Protein AF-T0SRP5-F1 (afdb_monomer_lite)

Secondary structure (DSSP, 8-state):
-HHHHHHHHHHHHHHHHT-S-HHHHHHHHHHHHHHH-TTS-HHHHHHHHHHHHHHHHT-HHHHHHHHHHHHHHHHHHHHHHHT--

Sequence (85 aa):
MAHDITNKIEQRLAKVLQTNSVQETMTFLRALQKEQTPYYSAEQIEDMVYLGIIKLHNDRVLDYLWYSYKNEQAQTSYQSYSKAA

Structure (mmCIF, N/CA/C/O backbone):
data_AF-T0SRP5-F1
#
_entry.id   AF-T0SRP5-F1
#
loop_
_atom_site.group_PDB
_atom_site.id
_atom_site.type_symbol
_atom_site.label_atom_id
_atom_site.label_alt_id
_atom_site.label_comp_id
_atom_site.label_asym_id
_atom_site.label_entity_id
_atom_site.label_seq_id
_atom_site.pdbx_PDB_ins_code
_atom_site.Cartn_x
_atom_site.Cartn_y
_atom_site.Cartn_z
_atom_site.occupancy
_atom_site.B_iso_or_equiv
_atom_site.auth_seq_id
_atom_site.auth_comp_id
_atom_site.auth_asym_id
_atom_site.auth_atom_id
_atom_site.pdbx_PDB_model_num
ATOM 1 N N . MET A 1 1 ? 1.037 1.924 -20.719 1.00 52.19 1 MET A N 1
ATOM 2 C CA . MET A 1 1 ? 1.285 0.666 -19.983 1.00 52.19 1 MET A CA 1
ATOM 3 C C . MET A 1 1 ? 1.321 0.912 -18.479 1.00 52.19 1 MET A C 1
ATOM 5 O O . MET A 1 1 ? 0.470 0.344 -17.820 1.00 52.19 1 MET A O 1
ATOM 9 N N . ALA A 1 2 ? 2.122 1.856 -17.964 1.00 58.78 2 ALA A N 1
ATOM 10 C CA . ALA A 1 2 ? 2.121 2.228 -16.535 1.00 58.78 2 ALA A CA 1
ATOM 11 C C . ALA A 1 2 ? 0.725 2.520 -15.932 1.00 58.78 2 ALA A C 1
ATOM 13 O O . ALA A 1 2 ? 0.426 2.115 -14.816 1.00 58.78 2 ALA A O 1
ATOM 14 N N . HIS A 1 3 ? -0.175 3.154 -16.693 1.00 64.50 3 HIS A N 1
ATOM 15 C CA . HIS A 1 3 ? -1.536 3.434 -16.218 1.00 64.50 3 HIS A CA 1
ATOM 16 C C . HIS A 1 3 ? -2.371 2.163 -15.948 1.00 64.50 3 HIS A C 1
ATOM 18 O O . HIS A 1 3 ? -3.222 2.158 -15.067 1.00 64.50 3 HIS A O 1
ATOM 24 N N . ASP A 1 4 ? -2.106 1.065 -16.664 1.00 85.50 4 ASP A N 1
ATOM 25 C CA . ASP A 1 4 ? -2.816 -0.206 -16.471 1.00 85.50 4 ASP A CA 1
ATOM 26 C C . ASP A 1 4 ? -2.386 -0.892 -15.165 1.00 85.50 4 ASP A C 1
ATOM 28 O O . ASP A 1 4 ? -3.219 -1.429 -14.435 1.00 85.50 4 ASP A O 1
ATOM 32 N N . ILE A 1 5 ? -1.096 -0.823 -14.812 1.00 90.75 5 ILE A N 1
ATOM 33 C CA . ILE A 1 5 ? -0.600 -1.466 -13.593 1.00 90.75 5 ILE A CA 1
ATOM 34 C C . ILE A 1 5 ? -1.005 -0.706 -12.330 1.00 90.75 5 ILE A C 1
ATOM 36 O O . ILE A 1 5 ? -1.427 -1.336 -11.362 1.00 90.75 5 ILE A O 1
ATOM 40 N N . THR A 1 6 ? -0.983 0.632 -12.354 1.00 90.81 6 THR A N 1
ATOM 41 C CA . THR A 1 6 ? -1.466 1.454 -11.234 1.00 90.81 6 THR A CA 1
ATOM 42 C C . THR A 1 6 ? -2.950 1.196 -10.961 1.00 90.81 6 THR A C 1
ATOM 44 O O . THR A 1 6 ? -3.325 0.969 -9.813 1.00 90.81 6 THR A O 1
ATOM 47 N N . ASN A 1 7 ? -3.781 1.110 -12.007 1.00 94.12 7 ASN A N 1
ATOM 48 C CA . ASN A 1 7 ? -5.205 0.794 -11.856 1.00 94.12 7 ASN A CA 1
ATOM 49 C C . ASN A 1 7 ? -5.425 -0.611 -11.267 1.00 94.12 7 ASN A C 1
ATOM 51 O O . ASN A 1 7 ? -6.282 -0.802 -10.403 1.00 94.12 7 ASN A O 1
ATOM 55 N N . LYS A 1 8 ? -4.632 -1.607 -11.690 1.00 95.88 8 LYS A N 1
ATOM 56 C CA . LYS A 1 8 ? -4.682 -2.970 -11.129 1.00 95.88 8 LYS A CA 1
ATOM 57 C C . LYS A 1 8 ? -4.275 -3.006 -9.657 1.00 95.88 8 LYS A C 1
ATOM 59 O O . LYS A 1 8 ? -4.898 -3.727 -8.876 1.00 95.88 8 LYS A O 1
ATOM 64 N N . ILE A 1 9 ? -3.258 -2.233 -9.274 1.00 96.50 9 ILE A N 1
ATOM 65 C CA . ILE A 1 9 ? -2.840 -2.079 -7.876 1.00 96.50 9 ILE A CA 1
ATOM 66 C C . ILE A 1 9 ? -3.985 -1.485 -7.054 1.00 96.50 9 ILE A C 1
ATOM 68 O O . ILE A 1 9 ? -4.348 -2.054 -6.028 1.00 96.50 9 ILE A O 1
ATOM 72 N N . GLU A 1 10 ? -4.598 -0.399 -7.523 1.00 95.12 10 GLU A N 1
ATOM 73 C CA . GLU A 1 10 ? -5.688 0.274 -6.813 1.00 95.12 10 GLU A CA 1
ATOM 74 C C . GLU A 1 10 ? -6.905 -0.643 -6.619 1.00 95.12 10 GLU A C 1
ATOM 76 O O . GLU A 1 10 ? -7.405 -0.794 -5.503 1.00 95.12 10 GLU A O 1
ATOM 81 N N . GLN A 1 11 ? -7.324 -1.356 -7.668 1.00 95.44 11 GLN A N 1
ATOM 82 C CA . GLN A 1 11 ? -8.400 -2.349 -7.577 1.00 95.44 11 GLN A CA 1
ATOM 83 C C . GLN A 1 11 ? -8.070 -3.472 -6.590 1.00 95.44 11 GLN A C 1
ATOM 85 O O . GLN A 1 11 ? -8.938 -3.933 -5.839 1.00 95.44 11 GLN A O 1
ATOM 90 N N . ARG A 1 12 ? -6.812 -3.934 -6.574 1.00 96.75 12 ARG A N 1
ATOM 91 C CA . ARG A 1 12 ? -6.386 -4.977 -5.642 1.00 96.75 12 ARG A CA 1
ATOM 92 C C . ARG A 1 12 ? -6.375 -4.465 -4.205 1.00 96.75 12 ARG A C 1
ATOM 94 O O . ARG A 1 12 ? -6.881 -5.169 -3.333 1.00 96.75 12 ARG A O 1
ATOM 101 N N . LEU A 1 13 ? -5.875 -3.254 -3.966 1.00 97.12 13 LEU A N 1
ATOM 102 C CA . LEU A 1 13 ? -5.892 -2.600 -2.656 1.00 97.12 13 LEU A CA 1
ATOM 103 C C . LEU A 1 13 ? -7.315 -2.423 -2.127 1.00 97.12 13 LEU A C 1
ATOM 105 O O . LEU A 1 13 ? -7.560 -2.765 -0.975 1.00 97.12 13 LEU A O 1
ATOM 109 N N . ALA A 1 14 ? -8.261 -1.976 -2.961 1.00 96.38 14 ALA A N 1
ATOM 110 C CA . ALA A 1 14 ? -9.667 -1.843 -2.569 1.00 96.38 14 ALA A CA 1
ATOM 111 C C . ALA A 1 14 ? -10.225 -3.166 -2.021 1.00 96.38 14 ALA A C 1
ATOM 113 O O . ALA A 1 14 ? -10.873 -3.199 -0.974 1.00 96.38 14 ALA A O 1
ATOM 114 N N . LYS A 1 15 ? -9.904 -4.281 -2.692 1.00 96.06 15 LYS A N 1
ATOM 115 C CA . LYS A 1 15 ? -10.324 -5.625 -2.279 1.00 96.06 15 LYS A CA 1
ATOM 116 C C . LYS A 1 15 ? -9.632 -6.104 -1.001 1.00 96.06 15 LYS A C 1
ATOM 118 O O . LYS A 1 15 ? -10.286 -6.711 -0.158 1.00 96.06 15 LYS A O 1
ATOM 123 N N . VAL A 1 16 ? -8.325 -5.877 -0.874 1.00 96.12 16 VAL A N 1
ATOM 124 C CA . VAL A 1 16 ? -7.520 -6.350 0.268 1.00 96.12 16 VAL A CA 1
ATOM 125 C C . VAL A 1 16 ? -7.854 -5.581 1.542 1.00 96.12 16 VAL A C 1
ATOM 127 O O . VAL A 1 16 ? -8.057 -6.187 2.591 1.00 96.12 16 VAL A O 1
ATOM 130 N N . LEU A 1 17 ? -7.956 -4.259 1.432 1.00 95.12 17 LEU A N 1
ATOM 131 C CA . LEU A 1 17 ? -8.216 -3.357 2.551 1.00 95.12 17 LEU A CA 1
ATOM 132 C C . LEU A 1 17 ? -9.709 -3.219 2.869 1.00 95.12 17 LEU A C 1
ATOM 134 O O . LEU A 1 17 ? -10.050 -2.589 3.864 1.00 95.12 17 LEU A O 1
ATOM 138 N N . GLN A 1 18 ? -10.589 -3.781 2.030 1.00 94.31 18 GLN A N 1
ATOM 139 C CA . GLN A 1 18 ? -12.048 -3.673 2.156 1.00 94.31 18 GLN A CA 1
ATOM 140 C C . GLN A 1 18 ? -12.504 -2.215 2.338 1.00 94.31 18 GLN A C 1
ATOM 142 O O . GLN A 1 18 ? -13.346 -1.903 3.178 1.00 94.31 18 GLN A O 1
ATOM 147 N N . THR A 1 19 ? -11.911 -1.313 1.555 1.00 91.94 19 THR A N 1
ATOM 148 C CA . THR A 1 19 ? -12.132 0.132 1.653 1.00 91.94 19 THR A CA 1
ATOM 149 C C . THR A 1 19 ? -12.800 0.672 0.397 1.00 91.94 19 THR A C 1
ATOM 151 O O . THR A 1 19 ? -12.500 0.241 -0.717 1.00 91.94 19 THR A O 1
ATOM 154 N N . ASN A 1 20 ? -13.679 1.659 0.581 1.00 86.56 20 ASN A N 1
ATOM 155 C CA . ASN A 1 20 ? -14.322 2.385 -0.515 1.00 86.56 20 ASN A CA 1
ATOM 156 C C . ASN A 1 20 ? -13.456 3.546 -1.034 1.00 86.56 20 ASN A C 1
ATOM 158 O O . ASN A 1 20 ? -13.731 4.070 -2.108 1.00 86.56 20 ASN A O 1
ATOM 162 N N . SER A 1 21 ? -12.418 3.945 -0.285 1.00 93.69 21 SER A N 1
ATOM 163 C CA . SER A 1 21 ? -11.492 5.017 -0.665 1.00 93.69 21 SER A CA 1
ATOM 164 C C . SER A 1 21 ? -10.051 4.573 -0.419 1.00 93.69 21 SER A C 1
ATOM 166 O O . SER A 1 21 ? -9.470 4.765 0.656 1.00 93.69 21 SER A O 1
ATOM 168 N N . VAL A 1 22 ? -9.461 3.931 -1.433 1.00 95.06 22 VAL A N 1
ATOM 169 C CA . VAL A 1 22 ? -8.060 3.478 -1.398 1.00 95.06 22 VAL A CA 1
ATOM 170 C C . VAL A 1 22 ? -7.127 4.665 -1.202 1.00 95.06 22 VAL A C 1
ATOM 172 O O . VAL A 1 22 ? -6.212 4.592 -0.386 1.00 95.06 22 VAL A O 1
ATOM 175 N N . GLN A 1 23 ? -7.387 5.779 -1.886 1.00 94.62 23 GLN A N 1
ATOM 176 C CA . GLN A 1 23 ? -6.543 6.965 -1.810 1.00 94.62 23 GLN A CA 1
ATOM 177 C C . GLN A 1 23 ? -6.479 7.554 -0.394 1.00 94.62 23 GLN A C 1
ATOM 179 O O . GLN A 1 23 ? -5.385 7.853 0.091 1.00 94.62 23 GLN A O 1
ATOM 184 N N . GLU A 1 24 ? -7.618 7.694 0.290 1.00 96.44 24 GLU A N 1
ATOM 185 C CA . GLU A 1 24 ? -7.656 8.172 1.680 1.00 96.44 24 GLU A CA 1
ATOM 186 C C . GLU A 1 24 ? -6.955 7.191 2.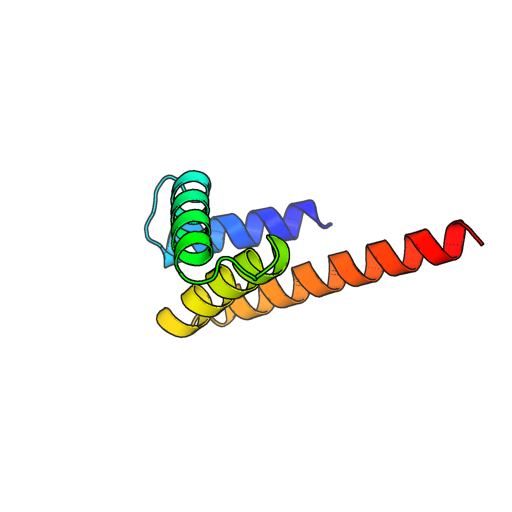616 1.00 96.44 24 GLU A C 1
ATOM 188 O O . GLU A 1 24 ? -6.108 7.593 3.414 1.00 96.44 24 GLU A O 1
ATOM 193 N N . THR A 1 25 ? -7.238 5.896 2.454 1.00 96.75 25 THR A N 1
ATOM 194 C CA . THR A 1 25 ? -6.649 4.835 3.280 1.00 96.75 25 THR A CA 1
ATOM 195 C C . THR A 1 25 ? -5.126 4.825 3.153 1.00 96.75 25 THR A C 1
ATOM 197 O O . THR A 1 25 ? -4.410 4.864 4.150 1.00 96.75 25 THR A O 1
ATOM 200 N N . MET A 1 26 ? -4.604 4.850 1.927 1.00 97.31 26 MET A N 1
ATOM 201 C CA . MET A 1 26 ? -3.164 4.865 1.674 1.00 97.31 26 MET A CA 1
ATOM 202 C C . MET A 1 26 ? -2.511 6.167 2.142 1.00 97.31 26 MET A C 1
ATOM 204 O O . MET A 1 26 ? -1.383 6.151 2.630 1.00 97.31 26 MET A O 1
ATOM 208 N N . THR A 1 27 ? -3.204 7.303 2.030 1.00 97.50 27 THR A N 1
ATOM 209 C CA . THR A 1 27 ? -2.711 8.588 2.549 1.00 97.50 27 THR A CA 1
ATOM 210 C C . THR A 1 27 ? -2.568 8.549 4.064 1.00 97.50 27 THR A C 1
ATOM 212 O O . THR A 1 27 ? -1.516 8.920 4.581 1.00 97.50 27 THR A O 1
ATOM 215 N N . PHE A 1 28 ? -3.573 8.020 4.761 1.00 97.12 28 PHE A N 1
ATOM 216 C CA . PHE A 1 28 ? -3.526 7.820 6.203 1.00 97.12 28 PHE A CA 1
ATOM 217 C C . PHE A 1 28 ? -2.390 6.873 6.619 1.00 97.12 28 PHE A C 1
ATOM 219 O O . PHE A 1 28 ? -1.591 7.215 7.488 1.00 97.12 28 PHE A O 1
ATOM 226 N N . LEU A 1 29 ? -2.253 5.721 5.955 1.00 97.00 29 LEU A N 1
ATOM 227 C CA . LEU A 1 29 ? -1.197 4.751 6.263 1.00 97.00 29 LEU A CA 1
ATOM 228 C C . LEU A 1 29 ? 0.211 5.323 6.042 1.00 97.00 29 LEU A C 1
ATOM 230 O O . LEU A 1 29 ? 1.096 5.108 6.868 1.00 97.00 29 LEU A O 1
ATOM 234 N N . ARG A 1 30 ? 0.424 6.095 4.969 1.00 98.12 30 ARG A N 1
ATOM 235 C CA . ARG A 1 30 ? 1.706 6.778 4.726 1.00 98.12 30 ARG A CA 1
ATOM 236 C C . ARG A 1 30 ? 2.003 7.838 5.785 1.00 98.12 30 ARG A C 1
ATOM 238 O O . ARG A 1 30 ? 3.152 7.948 6.205 1.00 98.12 30 ARG A O 1
ATOM 245 N N . ALA A 1 31 ? 0.997 8.594 6.228 1.00 97.56 31 ALA A N 1
ATOM 246 C CA . ALA A 1 31 ? 1.162 9.573 7.301 1.00 97.56 31 ALA A CA 1
ATOM 247 C C . ALA A 1 31 ? 1.582 8.891 8.613 1.00 97.56 31 ALA A C 1
ATOM 249 O O . ALA A 1 31 ? 2.602 9.262 9.190 1.00 97.56 31 ALA A O 1
ATOM 250 N N . LEU A 1 32 ? 0.887 7.818 9.008 1.00 97.19 32 LEU A N 1
ATOM 251 C CA . LEU A 1 32 ? 1.252 7.018 10.181 1.00 97.19 32 LEU A CA 1
ATOM 252 C C . LEU A 1 32 ? 2.671 6.449 10.079 1.00 97.19 32 LEU A C 1
ATOM 254 O O . LEU A 1 32 ? 3.455 6.529 11.025 1.00 97.19 32 LEU A O 1
ATOM 258 N N . GLN A 1 33 ? 3.031 5.895 8.920 1.00 97.44 33 GLN A N 1
ATOM 259 C CA . GLN A 1 33 ? 4.365 5.346 8.709 1.00 97.44 33 GLN A CA 1
ATOM 260 C C . GLN A 1 33 ? 5.440 6.444 8.785 1.00 97.44 33 GLN A C 1
ATOM 262 O O . GLN A 1 33 ? 6.503 6.216 9.368 1.00 97.44 33 GLN A O 1
ATOM 267 N N . LYS A 1 34 ? 5.167 7.653 8.266 1.00 97.31 34 LYS A N 1
ATOM 268 C CA . LYS A 1 34 ? 6.074 8.809 8.370 1.00 97.31 34 LYS A CA 1
ATOM 269 C C . LYS A 1 34 ? 6.283 9.242 9.816 1.00 97.31 34 LYS A C 1
ATOM 271 O O . LYS A 1 34 ? 7.417 9.534 10.185 1.00 97.31 34 LYS A O 1
ATOM 276 N N . GLU A 1 35 ? 5.223 9.277 10.617 1.00 96.81 35 GLU A N 1
ATOM 277 C CA . GLU A 1 35 ? 5.307 9.625 12.040 1.00 96.81 35 GLU A CA 1
ATOM 278 C C . GLU A 1 35 ? 6.187 8.636 12.810 1.00 96.81 35 GLU A C 1
ATOM 280 O O . GLU A 1 35 ? 7.028 9.046 13.608 1.00 96.81 35 GLU A O 1
ATOM 285 N N . GLN A 1 36 ? 6.056 7.337 12.528 1.00 95.31 36 GLN A N 1
ATOM 286 C CA . GLN A 1 36 ? 6.868 6.300 13.173 1.00 95.31 36 GLN A CA 1
ATOM 287 C C . GLN A 1 36 ? 8.315 6.270 12.672 1.00 95.31 36 GLN A C 1
ATOM 289 O O . GLN A 1 36 ? 9.227 5.889 13.408 1.00 95.31 36 GLN A O 1
ATOM 294 N N . THR A 1 37 ? 8.538 6.647 11.413 1.00 94.62 37 THR A N 1
ATOM 295 C CA . THR A 1 37 ? 9.841 6.540 10.751 1.00 94.62 37 THR A CA 1
ATOM 296 C C . THR A 1 37 ? 10.212 7.828 9.998 1.00 94.62 37 THR A C 1
ATOM 298 O O . THR A 1 37 ? 10.307 7.858 8.768 1.00 94.62 37 THR A O 1
ATOM 301 N N . PRO A 1 38 ? 10.460 8.938 10.723 1.00 93.88 38 PRO A N 1
ATOM 302 C CA . PRO A 1 38 ? 10.577 10.270 10.124 1.00 93.88 38 PRO A CA 1
ATOM 303 C C . PRO A 1 38 ? 11.807 10.444 9.226 1.00 93.88 38 PRO A C 1
ATOM 305 O O . PRO A 1 38 ? 11.826 11.345 8.388 1.00 93.88 38 PRO A O 1
ATOM 308 N N . TYR A 1 39 ? 12.814 9.584 9.355 1.00 96.31 39 TYR A N 1
ATOM 309 C CA . TYR A 1 39 ? 14.057 9.625 8.581 1.00 96.31 39 TYR A CA 1
ATOM 310 C C . TYR A 1 39 ? 13.951 8.974 7.195 1.00 96.31 39 TYR A C 1
ATOM 312 O O . TYR A 1 39 ? 14.839 9.183 6.372 1.00 96.31 39 TYR A O 1
ATOM 320 N N . TYR A 1 40 ? 12.884 8.222 6.903 1.00 95.00 40 TYR A N 1
ATOM 321 C CA . TYR A 1 40 ? 12.696 7.647 5.572 1.00 95.00 40 TYR A CA 1
ATOM 322 C C . TYR A 1 40 ? 12.126 8.658 4.575 1.00 95.00 40 TYR A C 1
ATOM 324 O O . TYR A 1 40 ? 11.351 9.566 4.918 1.00 95.00 40 TYR A O 1
ATOM 332 N N . SER A 1 41 ? 12.530 8.490 3.315 1.00 96.62 41 SER A N 1
ATOM 333 C CA . SER A 1 41 ? 11.990 9.237 2.183 1.00 96.62 41 SER A CA 1
ATOM 334 C C . SER A 1 41 ? 10.528 8.861 1.924 1.00 96.62 41 SER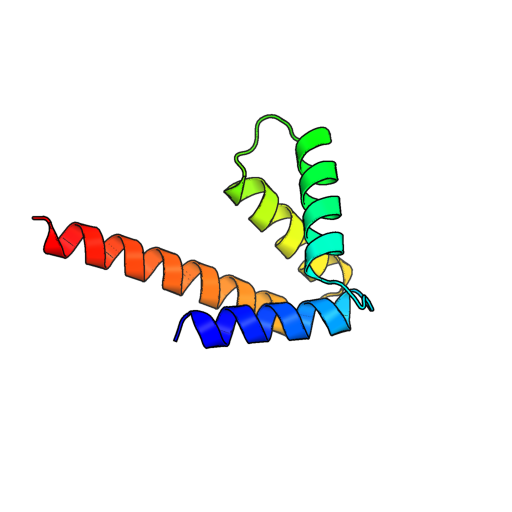 A C 1
ATOM 336 O O . SER A 1 41 ? 10.039 7.829 2.384 1.00 96.62 41 SER A O 1
ATOM 338 N N . ALA A 1 42 ? 9.815 9.695 1.163 1.00 94.50 42 ALA A N 1
ATOM 339 C CA . ALA A 1 42 ? 8.434 9.404 0.779 1.00 94.50 42 ALA A CA 1
ATOM 340 C C . ALA A 1 42 ? 8.315 8.086 -0.010 1.00 94.50 42 ALA A C 1
ATOM 342 O O . ALA A 1 42 ? 7.387 7.322 0.230 1.00 94.50 42 ALA A O 1
ATOM 343 N N . GLU A 1 43 ? 9.280 7.797 -0.889 1.00 94.75 43 GLU A N 1
ATOM 344 C CA . GLU A 1 43 ? 9.321 6.547 -1.658 1.00 94.75 43 GLU A CA 1
ATOM 345 C C . GLU A 1 43 ? 9.540 5.329 -0.751 1.00 94.75 43 GLU A C 1
ATOM 347 O O . GLU A 1 43 ? 8.821 4.342 -0.862 1.00 94.75 43 GLU A O 1
ATOM 352 N N . GLN A 1 44 ? 10.473 5.418 0.203 1.00 96.31 44 GLN A N 1
ATOM 353 C CA . GLN A 1 44 ? 10.713 4.341 1.170 1.00 96.31 44 GLN A CA 1
ATOM 354 C C . GLN A 1 44 ? 9.480 4.079 2.040 1.00 96.31 44 GLN A C 1
ATOM 356 O O . GLN A 1 44 ? 9.160 2.933 2.340 1.00 96.31 44 GLN A O 1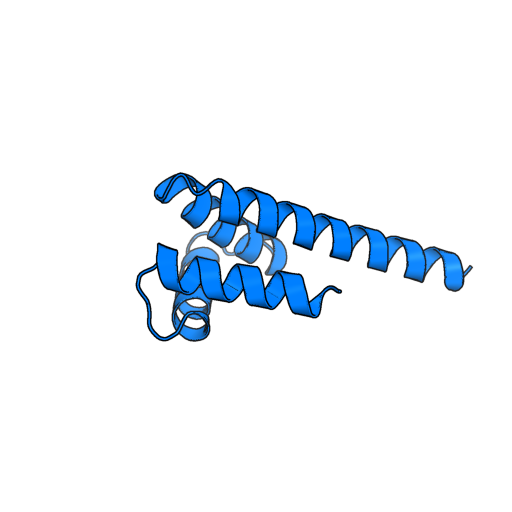
ATOM 361 N N . ILE A 1 45 ? 8.771 5.137 2.435 1.00 97.81 45 ILE A N 1
ATOM 362 C CA . ILE A 1 45 ? 7.527 5.030 3.201 1.00 97.81 45 ILE A CA 1
ATOM 363 C C . ILE A 1 45 ? 6.431 4.371 2.375 1.00 97.81 45 ILE A C 1
ATOM 365 O O . ILE A 1 45 ? 5.709 3.520 2.889 1.00 97.81 45 ILE A O 1
ATOM 369 N N . GLU A 1 46 ? 6.310 4.741 1.104 1.00 96.56 46 GLU A N 1
ATOM 370 C CA . GLU A 1 46 ? 5.372 4.096 0.197 1.00 96.56 46 GLU A CA 1
ATOM 371 C C . GLU A 1 46 ? 5.679 2.600 0.062 1.00 96.56 46 GLU A C 1
ATOM 373 O O . GLU A 1 46 ? 4.792 1.783 0.319 1.00 96.56 46 GLU A O 1
ATOM 378 N N . ASP A 1 47 ? 6.935 2.234 -0.216 1.00 96.69 47 ASP A N 1
ATOM 379 C CA . ASP A 1 47 ? 7.374 0.837 -0.283 1.00 96.69 47 ASP A CA 1
ATOM 380 C C . ASP A 1 47 ? 7.030 0.082 1.017 1.00 96.69 47 ASP A C 1
ATOM 382 O O . ASP A 1 47 ? 6.482 -1.020 0.971 1.00 96.69 47 ASP A O 1
ATOM 386 N N . MET A 1 48 ? 7.286 0.679 2.186 1.00 97.38 48 MET A N 1
ATOM 387 C CA . MET A 1 48 ? 6.971 0.072 3.485 1.00 97.38 48 MET A CA 1
ATOM 388 C C . MET A 1 48 ? 5.478 -0.191 3.676 1.00 97.38 48 MET A C 1
ATOM 390 O O . MET A 1 48 ? 5.111 -1.266 4.154 1.00 97.38 48 MET A O 1
ATOM 394 N N . VAL A 1 49 ? 4.615 0.752 3.292 1.00 97.94 49 VAL A N 1
ATOM 395 C CA . VAL A 1 49 ? 3.160 0.576 3.392 1.00 97.94 49 VAL A CA 1
ATOM 396 C C . VAL A 1 49 ? 2.703 -0.573 2.491 1.00 97.94 49 VAL A C 1
ATOM 398 O O . VAL A 1 49 ? 1.992 -1.463 2.959 1.00 97.94 49 VAL A O 1
ATOM 401 N N . TYR A 1 50 ? 3.152 -0.614 1.232 1.00 98.06 50 TYR A N 1
ATOM 402 C CA . TYR A 1 50 ? 2.805 -1.702 0.312 1.00 98.06 50 TYR A CA 1
ATOM 403 C C . TYR A 1 50 ? 3.288 -3.063 0.819 1.00 98.06 50 TYR A C 1
ATOM 405 O O . TYR A 1 50 ? 2.497 -4.004 0.899 1.00 98.06 50 TYR A O 1
ATOM 413 N N . LEU A 1 51 ? 4.556 -3.167 1.226 1.00 97.12 51 LEU A N 1
ATOM 414 C CA . 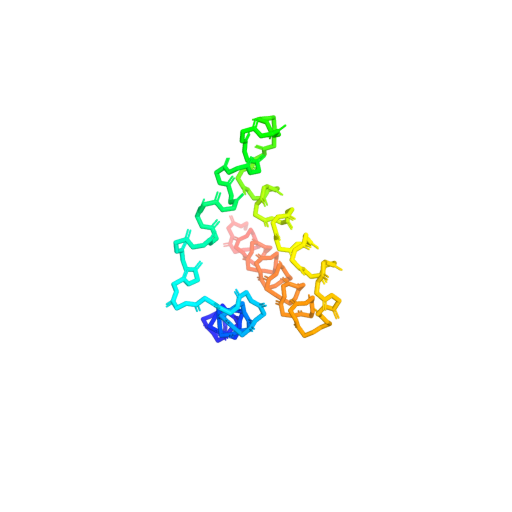LEU A 1 51 ? 5.128 -4.409 1.754 1.00 97.12 51 LEU A CA 1
ATOM 415 C C . LEU A 1 51 ? 4.439 -4.855 3.051 1.00 97.12 51 LEU A C 1
ATOM 417 O O . LEU A 1 51 ? 4.238 -6.053 3.261 1.00 97.12 51 LEU A O 1
ATOM 421 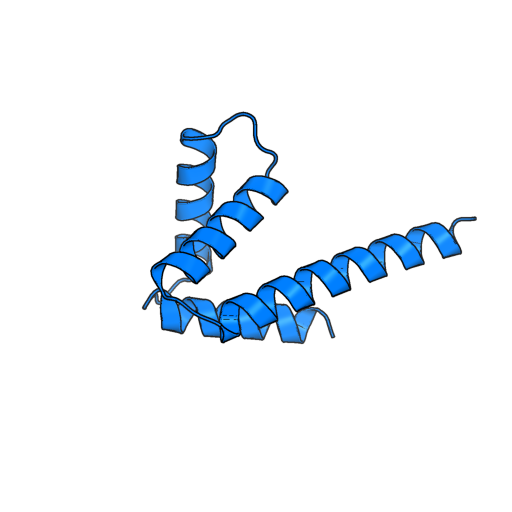N N . GLY A 1 52 ? 4.033 -3.910 3.901 1.00 97.38 52 GLY A N 1
ATOM 422 C CA . GLY A 1 52 ? 3.245 -4.178 5.101 1.00 97.38 52 GLY A CA 1
ATOM 423 C C . GLY A 1 52 ? 1.892 -4.809 4.776 1.00 97.38 52 GLY A C 1
ATOM 424 O O . GLY A 1 52 ? 1.554 -5.849 5.341 1.00 97.38 52 GLY A O 1
ATOM 425 N N . ILE A 1 53 ? 1.154 -4.237 3.819 1.00 97.94 53 ILE A N 1
ATOM 426 C CA . ILE A 1 53 ? -0.143 -4.764 3.361 1.00 97.94 53 ILE A CA 1
ATOM 427 C C . ILE A 1 53 ? 0.034 -6.151 2.730 1.00 97.94 53 ILE A C 1
ATOM 429 O O . ILE A 1 53 ? -0.679 -7.088 3.090 1.00 97.94 53 ILE A O 1
ATOM 433 N N . ILE A 1 54 ? 1.014 -6.311 1.835 1.00 98.19 54 ILE A N 1
ATOM 434 C CA . ILE A 1 54 ? 1.332 -7.595 1.194 1.00 98.19 54 ILE A CA 1
ATOM 435 C C . ILE A 1 54 ? 1.596 -8.667 2.251 1.00 98.19 54 ILE A C 1
ATOM 437 O O . ILE A 1 54 ? 1.022 -9.754 2.181 1.00 98.19 54 ILE A O 1
ATOM 441 N N . LYS A 1 55 ? 2.432 -8.360 3.247 1.00 97.50 55 LYS A N 1
ATOM 442 C CA . LYS A 1 55 ? 2.803 -9.302 4.304 1.00 97.50 55 LYS A CA 1
ATOM 443 C C . LYS A 1 55 ? 1.627 -9.636 5.218 1.00 97.50 55 LYS A C 1
ATOM 445 O O . LYS A 1 55 ? 1.434 -10.806 5.535 1.00 97.50 55 LYS A O 1
ATOM 450 N N . LEU A 1 56 ? 0.849 -8.635 5.630 1.00 97.62 56 LEU A N 1
ATOM 451 C CA . LEU A 1 56 ? -0.291 -8.816 6.532 1.00 97.62 56 LEU A CA 1
ATOM 452 C C . LEU A 1 56 ? -1.381 -9.692 5.905 1.00 97.62 56 LEU A C 1
ATOM 454 O O . LEU A 1 56 ? -1.955 -10.542 6.582 1.00 97.62 56 LEU A O 1
ATOM 458 N N . HIS A 1 57 ? -1.639 -9.508 4.610 1.00 96.69 57 HIS A N 1
ATOM 459 C CA . HIS A 1 57 ? -2.689 -10.225 3.887 1.00 96.69 57 HIS A CA 1
ATOM 460 C C . HIS A 1 57 ? -2.177 -11.429 3.081 1.00 96.69 57 HIS A C 1
ATOM 462 O O . HIS A 1 57 ? -2.976 -12.125 2.455 1.00 96.69 57 HIS A O 1
ATOM 468 N N . ASN A 1 58 ? -0.864 -11.688 3.098 1.00 96.88 58 ASN A N 1
ATOM 469 C CA . ASN A 1 58 ? -0.190 -12.705 2.286 1.00 96.88 58 ASN A CA 1
ATOM 470 C C . ASN A 1 58 ? -0.597 -12.637 0.796 1.00 96.88 58 ASN A C 1
ATOM 472 O O . ASN A 1 58 ? -0.902 -13.647 0.154 1.00 96.88 58 ASN A O 1
ATOM 476 N N . ASP A 1 59 ? -0.658 -11.419 0.249 1.00 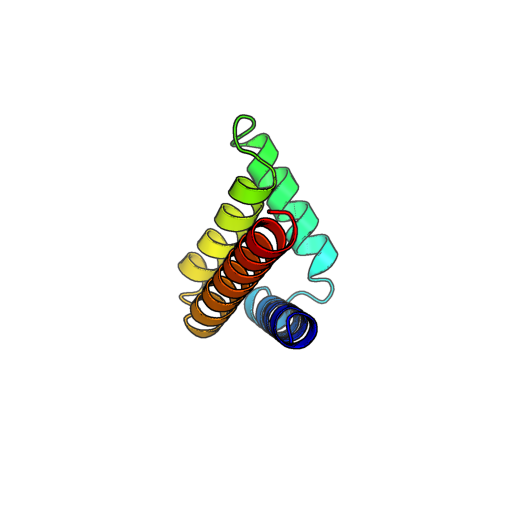97.62 59 ASP A N 1
ATOM 477 C CA . ASP A 1 59 ? -1.254 -11.161 -1.061 1.00 97.62 59 ASP A CA 1
ATOM 478 C C . ASP A 1 59 ? -0.225 -11.203 -2.196 1.00 97.62 59 ASP A C 1
ATOM 480 O O . ASP A 1 59 ? 0.352 -10.190 -2.589 1.00 97.62 59 ASP A O 1
ATOM 484 N N . ARG A 1 60 ? -0.030 -12.394 -2.771 1.00 96.31 60 ARG A N 1
ATOM 485 C CA . ARG A 1 60 ? 0.919 -12.613 -3.880 1.00 96.31 60 ARG A CA 1
ATOM 486 C C . ARG A 1 60 ? 0.597 -11.824 -5.151 1.00 96.31 60 ARG A C 1
ATOM 488 O O . ARG A 1 60 ? 1.488 -11.578 -5.957 1.00 96.31 60 ARG A O 1
ATOM 495 N N . VAL A 1 61 ? -0.672 -11.470 -5.366 1.00 97.19 61 VAL A N 1
ATOM 496 C CA . VAL A 1 61 ? -1.067 -10.695 -6.550 1.00 97.19 61 VAL A CA 1
ATOM 497 C C . VAL A 1 61 ? -0.618 -9.252 -6.379 1.00 97.19 61 VAL A C 1
ATOM 499 O O . VAL A 1 61 ? -0.037 -8.686 -7.299 1.00 97.19 61 VAL A O 1
ATOM 502 N N . LEU A 1 62 ? -0.852 -8.673 -5.200 1.00 97.31 62 LEU A N 1
ATOM 503 C CA . LEU A 1 62 ? -0.380 -7.330 -4.885 1.00 97.31 62 LEU A CA 1
ATOM 504 C C . LEU A 1 62 ? 1.153 -7.256 -4.882 1.00 97.31 62 LEU A C 1
ATOM 506 O O . LEU A 1 62 ? 1.697 -6.288 -5.400 1.00 97.31 62 LEU A O 1
ATOM 510 N N . ASP A 1 63 ? 1.829 -8.294 -4.383 1.00 97.75 63 ASP A N 1
ATOM 511 C CA . ASP A 1 63 ? 3.293 -8.416 -4.425 1.00 97.75 63 ASP A CA 1
ATOM 512 C C . ASP A 1 63 ? 3.839 -8.349 -5.858 1.00 97.75 63 ASP A C 1
ATOM 514 O O . ASP A 1 63 ? 4.648 -7.482 -6.193 1.00 97.75 63 ASP A O 1
ATOM 518 N N . TYR A 1 64 ? 3.303 -9.194 -6.745 1.00 97.12 64 TYR A N 1
ATOM 519 C CA . TYR A 1 64 ? 3.659 -9.180 -8.162 1.00 97.12 64 TYR A CA 1
ATOM 520 C C . TYR A 1 64 ? 3.404 -7.812 -8.808 1.00 97.12 64 TYR A C 1
ATOM 522 O O . TYR A 1 64 ? 4.285 -7.268 -9.471 1.00 97.12 64 TYR A O 1
ATOM 530 N N . LEU A 1 65 ? 2.211 -7.240 -8.603 1.00 96.94 65 LEU A N 1
ATOM 531 C CA . LEU A 1 65 ? 1.838 -5.956 -9.197 1.00 96.94 65 LEU A CA 1
ATOM 532 C C . LEU A 1 65 ? 2.759 -4.823 -8.732 1.00 96.94 65 LEU A C 1
ATOM 534 O O . LEU A 1 65 ? 3.177 -4.004 -9.552 1.00 96.94 65 LEU A O 1
ATOM 538 N N . TRP A 1 66 ? 3.101 -4.795 -7.442 1.00 96.56 66 TRP A N 1
ATOM 539 C CA . TRP A 1 66 ? 4.003 -3.796 -6.883 1.00 96.56 66 TRP A CA 1
ATOM 540 C C . TRP A 1 66 ? 5.413 -3.923 -7.459 1.00 96.56 66 TRP A C 1
ATOM 542 O O . TRP A 1 66 ? 5.986 -2.938 -7.926 1.00 96.56 66 TRP A O 1
ATOM 552 N N . TYR A 1 67 ? 5.949 -5.143 -7.514 1.00 94.75 67 TYR A N 1
ATOM 553 C CA . TYR A 1 67 ? 7.272 -5.391 -8.080 1.00 94.75 67 TYR A CA 1
ATOM 554 C C . TYR A 1 67 ? 7.348 -5.021 -9.569 1.00 94.75 67 TYR A C 1
ATOM 556 O O . TYR A 1 67 ? 8.292 -4.359 -10.005 1.00 94.75 67 TYR A O 1
ATOM 564 N N . SER A 1 68 ? 6.330 -5.382 -10.353 1.00 94.50 68 SER A N 1
ATOM 565 C CA . SER A 1 68 ? 6.230 -4.986 -11.760 1.00 94.50 68 SER A CA 1
ATOM 566 C C . SER A 1 68 ? 6.183 -3.465 -11.928 1.00 94.50 68 SER A C 1
ATOM 568 O O . SER A 1 68 ? 6.896 -2.934 -12.776 1.00 94.50 68 SER A O 1
ATOM 570 N N . TYR A 1 69 ? 5.428 -2.753 -11.086 1.00 94.44 69 TYR A N 1
ATOM 571 C CA . TYR A 1 69 ? 5.382 -1.289 -11.109 1.00 94.44 69 TYR A CA 1
ATOM 572 C C . TYR A 1 69 ? 6.754 -0.657 -10.821 1.00 94.44 69 TYR A C 1
ATOM 574 O O . TYR A 1 69 ? 7.201 0.212 -11.572 1.00 94.44 69 TYR A O 1
ATOM 582 N N . LYS A 1 70 ? 7.468 -1.122 -9.786 1.00 93.69 70 LYS A N 1
ATOM 583 C CA . LYS A 1 70 ? 8.817 -0.621 -9.461 1.00 93.69 70 LYS A CA 1
ATOM 584 C C . LYS A 1 70 ? 9.815 -0.885 -10.595 1.00 93.69 70 LYS A C 1
ATOM 586 O O . LYS A 1 70 ? 10.629 -0.015 -10.902 1.00 93.69 70 LYS A O 1
ATOM 591 N N . ASN A 1 71 ? 9.723 -2.038 -11.258 1.00 91.12 71 ASN A N 1
ATOM 592 C CA . ASN A 1 71 ? 10.564 -2.353 -12.415 1.00 91.12 71 ASN A CA 1
ATOM 593 C C . ASN A 1 71 ? 10.281 -1.444 -13.618 1.00 91.12 71 ASN A C 1
ATOM 595 O O . ASN A 1 71 ? 11.223 -0.978 -14.257 1.00 91.12 71 ASN A O 1
ATOM 599 N N . GLU A 1 72 ? 9.013 -1.154 -13.922 1.00 88.75 72 GLU A N 1
ATOM 600 C CA . GLU A 1 72 ? 8.653 -0.220 -15.000 1.00 88.75 72 GLU A CA 1
ATOM 601 C C . GLU A 1 72 ? 9.184 1.199 -14.727 1.00 88.75 72 GLU A C 1
ATOM 603 O O . GLU A 1 72 ? 9.721 1.852 -15.629 1.00 88.75 72 GLU A O 1
ATOM 608 N N . GLN A 1 73 ? 9.104 1.661 -13.474 1.00 85.38 73 GLN A N 1
ATOM 609 C CA . GLN A 1 73 ? 9.666 2.951 -13.055 1.00 85.38 73 GLN A CA 1
ATOM 610 C C . GLN A 1 73 ? 11.193 2.993 -13.233 1.00 85.38 73 GLN A C 1
ATOM 612 O O . GLN A 1 73 ? 11.730 3.948 -13.800 1.00 85.38 73 GLN A O 1
ATOM 617 N N . ALA A 1 74 ? 11.898 1.932 -12.826 1.00 82.38 74 ALA A N 1
ATOM 618 C CA . ALA A 1 74 ? 13.350 1.823 -12.978 1.00 82.38 74 ALA A CA 1
ATOM 619 C C . ALA A 1 74 ? 13.805 1.757 -14.451 1.00 82.38 74 ALA A C 1
ATOM 621 O O . ALA A 1 74 ? 14.842 2.310 -14.816 1.00 82.38 74 ALA A O 1
ATOM 622 N N . GLN A 1 75 ? 13.032 1.110 -15.326 1.00 76.44 75 GLN A N 1
ATOM 623 C CA . GLN A 1 75 ? 13.334 1.076 -16.762 1.00 76.44 75 GLN A CA 1
ATOM 624 C C . GLN A 1 75 ? 13.114 2.440 -17.425 1.00 76.44 75 GLN A C 1
ATOM 626 O O . GLN A 1 75 ? 13.908 2.856 -18.272 1.00 76.44 75 GLN A O 1
ATOM 631 N N . THR A 1 76 ? 12.064 3.158 -17.021 1.00 70.56 76 THR A N 1
ATOM 632 C CA . THR A 1 76 ? 11.747 4.494 -17.546 1.00 70.56 76 THR A CA 1
ATOM 633 C C . THR A 1 76 ? 12.826 5.512 -17.173 1.00 70.56 76 THR A C 1
ATOM 635 O O . THR A 1 76 ? 13.237 6.322 -18.013 1.00 70.56 76 THR A O 1
ATOM 638 N N . SER A 1 77 ? 13.338 5.454 -15.940 1.00 65.25 77 SER A N 1
ATOM 639 C CA . SER A 1 77 ? 14.442 6.318 -15.519 1.00 65.25 77 SER A CA 1
ATOM 640 C C . SER A 1 77 ? 15.713 6.018 -16.321 1.00 65.25 77 SER A C 1
ATOM 642 O O . SER A 1 77 ? 16.296 6.941 -16.887 1.00 65.25 77 SER A O 1
ATOM 644 N N . TYR A 1 78 ? 16.080 4.744 -16.498 1.00 55.91 78 TYR A N 1
ATOM 645 C CA . TYR A 1 78 ? 17.257 4.349 -17.283 1.00 55.91 78 TYR A CA 1
ATOM 646 C C . TYR A 1 78 ? 17.199 4.830 -18.744 1.00 55.91 78 TYR A C 1
ATOM 648 O O . TYR A 1 78 ? 18.163 5.397 -19.264 1.00 55.91 78 TYR A O 1
ATOM 656 N N . GLN A 1 79 ? 16.047 4.675 -19.403 1.00 58.78 79 GLN A N 1
ATOM 657 C CA . GLN A 1 79 ? 15.853 5.150 -20.776 1.00 58.78 79 GLN A CA 1
ATOM 658 C C . GLN A 1 79 ? 15.964 6.677 -20.896 1.00 58.78 79 GLN A C 1
ATOM 660 O O . GLN A 1 79 ? 16.473 7.175 -21.901 1.00 58.78 79 GLN A O 1
ATOM 665 N N . SER A 1 80 ? 15.534 7.421 -19.875 1.00 61.78 80 SER A N 1
ATOM 666 C CA . SER A 1 80 ? 15.611 8.887 -19.861 1.00 61.78 80 SER A CA 1
ATOM 667 C C . SER A 1 80 ? 17.056 9.384 -19.773 1.00 61.78 80 SER A C 1
ATOM 669 O O . SER A 1 80 ? 17.417 10.324 -20.476 1.00 61.78 80 SER A O 1
ATOM 671 N N . TYR A 1 81 ? 17.909 8.705 -19.000 1.00 57.56 81 TYR A N 1
ATOM 672 C CA . TYR A 1 81 ? 19.343 9.009 -18.948 1.00 57.56 81 TYR A CA 1
ATOM 673 C C . TYR A 1 81 ? 20.067 8.664 -20.254 1.00 57.56 81 TYR A C 1
ATOM 675 O O . TYR A 1 81 ? 20.924 9.422 -20.692 1.00 57.56 81 TYR A O 1
ATOM 683 N N . SER A 1 82 ? 19.689 7.568 -20.921 1.00 59.84 82 SER A N 1
ATOM 684 C CA . SER A 1 82 ? 20.315 7.160 -22.191 1.00 59.84 82 SER A CA 1
ATOM 685 C C . SER A 1 82 ? 20.003 8.071 -23.387 1.00 59.84 82 SER A C 1
ATOM 687 O O . SER A 1 82 ? 20.734 8.047 -24.368 1.00 59.84 82 SER A O 1
ATOM 689 N N . LYS A 1 83 ? 18.921 8.861 -23.326 1.00 56.47 83 LYS A N 1
ATOM 690 C CA . LYS A 1 83 ? 18.526 9.813 -24.384 1.00 56.47 83 LYS A CA 1
ATOM 691 C C . LYS A 1 83 ? 19.067 11.229 -24.171 1.00 56.47 83 LYS A C 1
ATOM 693 O O . LYS A 1 83 ? 18.929 12.061 -25.062 1.00 56.47 83 LYS A O 1
ATOM 698 N N . ALA A 1 84 ? 19.600 11.512 -22.986 1.00 54.47 84 ALA A N 1
ATOM 699 C CA . ALA A 1 84 ? 20.157 12.811 -22.616 1.00 54.47 84 ALA A CA 1
ATOM 700 C C . ALA A 1 84 ? 21.696 12.861 -22.721 1.00 54.47 84 ALA A C 1
ATOM 702 O O . ALA A 1 84 ? 22.279 13.908 -22.444 1.00 54.47 84 ALA A O 1
ATOM 703 N N . ALA A 1 85 ? 22.328 11.742 -23.092 1.00 48.88 85 ALA A N 1
ATOM 704 C CA . ALA A 1 85 ? 23.756 11.597 -23.373 1.00 48.88 85 ALA A CA 1
ATOM 705 C C . ALA A 1 85 ? 24.000 11.557 -24.888 1.00 48.88 85 ALA A C 1
ATOM 707 O O . ALA A 1 85 ? 25.055 12.076 -25.314 1.00 48.88 85 ALA A O 1
#

pLDDT: mean 89.51, std 13.68, range [48.88, 98.19]

Foldseek 3Di:
DLVVLVVVLQVVQCVLVVDPCSPVVLVVQLVVLCVVPVPDDSVVSSVVSLVVSCVVSVPVSNVVSVVVSVVVVVVVVVVVVVVVD

Radius of gyration: 14.27 Å; chains: 1; bounding box: 38×26×38 Å